Protein AF-A0A971B3F5-F1 (afdb_monomer_lite)

Structure (mmCIF, N/CA/C/O backbone):
data_AF-A0A971B3F5-F1
#
_entry.id   AF-A0A971B3F5-F1
#
loop_
_atom_site.group_PDB
_atom_site.id
_atom_site.type_symbol
_atom_site.label_atom_id
_atom_site.label_alt_id
_atom_site.label_comp_id
_atom_site.label_asym_id
_atom_site.label_entity_id
_atom_site.label_seq_id
_atom_site.pdbx_PDB_ins_code
_atom_site.Cartn_x
_atom_site.Cartn_y
_atom_site.Cartn_z
_atom_site.occupancy
_atom_site.B_iso_or_equiv
_atom_site.auth_seq_id
_atom_site.auth_comp_id
_atom_site.auth_asym_id
_atom_site.auth_atom_id
_atom_site.pdbx_PDB_model_num
ATOM 1 N N . MET A 1 1 ? -19.658 0.465 4.234 1.00 49.72 1 MET A N 1
ATOM 2 C CA . MET A 1 1 ? -18.468 -0.262 3.765 1.00 49.72 1 MET A CA 1
ATOM 3 C C . MET A 1 1 ? -17.664 0.738 2.969 1.00 49.72 1 MET A C 1
ATOM 5 O O . MET A 1 1 ? -18.159 1.230 1.964 1.00 49.72 1 MET A O 1
ATOM 9 N N . GLU A 1 2 ? -16.556 1.200 3.532 1.00 60.09 2 GLU A N 1
ATOM 10 C CA . GLU A 1 2 ? -15.711 2.200 2.884 1.00 60.09 2 GLU A CA 1
ATOM 11 C C . GLU A 1 2 ? -14.972 1.536 1.716 1.00 60.09 2 GLU A C 1
ATOM 13 O O . GLU A 1 2 ? -14.512 0.403 1.851 1.00 60.09 2 GLU A O 1
ATOM 18 N N . ASN A 1 3 ? -14.925 2.200 0.558 1.00 86.38 3 ASN A N 1
ATOM 19 C CA . ASN A 1 3 ? -14.231 1.680 -0.621 1.00 86.38 3 ASN A CA 1
ATOM 20 C C . ASN A 1 3 ? -12.728 1.558 -0.284 1.00 86.38 3 ASN A C 1
ATOM 22 O O . ASN A 1 3 ? -12.111 2.538 0.140 1.00 86.38 3 ASN A O 1
ATOM 26 N N . LEU A 1 4 ? -12.154 0.360 -0.456 1.00 90.81 4 LEU A N 1
ATOM 27 C CA . LEU A 1 4 ? -10.743 0.089 -0.180 1.00 90.81 4 LEU A CA 1
ATOM 28 C C . LEU A 1 4 ? -9.795 1.009 -0.963 1.00 90.81 4 LEU A C 1
ATOM 30 O O . LEU A 1 4 ? -8.831 1.496 -0.382 1.00 90.81 4 LEU A O 1
ATOM 34 N N . GLU A 1 5 ? -10.092 1.324 -2.220 1.00 93.19 5 GLU A N 1
ATOM 35 C CA . GLU A 1 5 ? -9.299 2.258 -3.026 1.00 93.19 5 GLU A CA 1
ATOM 36 C C . GLU A 1 5 ? -9.189 3.619 -2.332 1.00 93.19 5 GLU A C 1
ATOM 38 O O . GLU A 1 5 ? -8.095 4.153 -2.170 1.00 93.19 5 GLU A O 1
ATOM 43 N N . ARG A 1 6 ? -10.311 4.151 -1.826 1.00 93.19 6 ARG A N 1
ATOM 44 C CA . 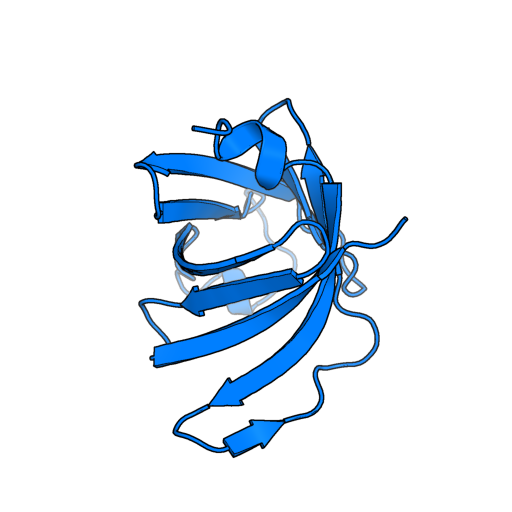ARG A 1 6 ? -10.321 5.433 -1.101 1.00 93.19 6 ARG A CA 1
ATOM 45 C C . ARG A 1 6 ? -9.499 5.376 0.177 1.00 93.19 6 ARG A C 1
ATOM 47 O O . ARG A 1 6 ? -8.819 6.342 0.507 1.00 93.19 6 ARG A O 1
ATOM 54 N N . PHE A 1 7 ? -9.566 4.253 0.886 1.00 93.81 7 PHE A N 1
ATOM 55 C CA . PHE A 1 7 ? -8.747 4.039 2.070 1.00 93.81 7 PHE A CA 1
ATOM 56 C C . PHE A 1 7 ? -7.255 3.975 1.729 1.00 93.81 7 PHE A C 1
ATOM 58 O O . PHE A 1 7 ? -6.446 4.453 2.513 1.00 93.81 7 PHE A O 1
ATOM 65 N N . LEU A 1 8 ? -6.871 3.382 0.599 1.00 94.75 8 LEU A N 1
ATOM 66 C CA . LEU A 1 8 ? -5.470 3.214 0.214 1.00 94.75 8 LEU A CA 1
ATOM 67 C C . LEU A 1 8 ? -4.837 4.518 -0.277 1.00 94.75 8 LEU A C 1
ATOM 69 O O . LEU A 1 8 ? -3.677 4.781 0.039 1.00 94.75 8 LEU A O 1
ATOM 73 N N . VAL A 1 9 ? -5.596 5.366 -0.975 1.00 95.44 9 VAL A N 1
ATOM 74 C CA . VAL A 1 9 ? -5.103 6.644 -1.509 1.00 95.44 9 VAL A CA 1
ATOM 75 C C . VAL A 1 9 ? -4.564 7.542 -0.395 1.00 95.44 9 VAL A C 1
ATOM 77 O O . VAL A 1 9 ? -5.265 7.878 0.566 1.00 95.44 9 VAL A O 1
ATOM 80 N N . GLY A 1 10 ? -3.305 7.955 -0.523 1.00 95.06 10 GLY A N 1
ATOM 81 C CA . GLY A 1 10 ? -2.616 8.809 0.440 1.00 95.06 10 GLY A CA 1
ATOM 82 C C . GLY A 1 10 ? -1.147 8.452 0.636 1.00 95.06 10 GLY A C 1
ATOM 83 O O . GLY A 1 10 ? -0.583 7.600 -0.050 1.00 95.06 10 GLY A O 1
ATOM 84 N N . SER A 1 11 ? -0.532 9.140 1.594 1.00 95.00 11 SER A N 1
ATOM 85 C CA . SER A 1 11 ? 0.866 8.957 1.976 1.00 95.00 11 SER A CA 1
ATOM 86 C C . SER A 1 11 ? 0.969 8.028 3.180 1.00 95.00 11 SER A C 1
ATOM 88 O O . SER A 1 11 ? 0.310 8.245 4.196 1.00 95.00 11 SER A O 1
ATOM 90 N N . TRP A 1 12 ? 1.834 7.026 3.091 1.00 94.94 12 TRP A N 1
ATOM 91 C CA . TRP A 1 12 ? 2.000 5.977 4.090 1.00 94.94 12 TRP A CA 1
ATOM 92 C C . TRP A 1 12 ? 3.472 5.794 4.427 1.00 94.94 12 TRP A C 1
ATOM 94 O O . TRP A 1 12 ? 4.282 5.467 3.565 1.00 94.94 12 TRP A O 1
ATOM 104 N N . ARG A 1 13 ? 3.830 5.973 5.695 1.00 93.31 13 ARG A N 1
ATOM 105 C CA . ARG A 1 13 ? 5.189 5.776 6.202 1.00 93.31 13 ARG A CA 1
ATOM 106 C C . ARG A 1 13 ? 5.312 4.401 6.835 1.00 93.31 13 ARG A C 1
ATOM 108 O O . ARG A 1 13 ? 4.530 4.075 7.723 1.00 93.31 13 ARG A O 1
ATOM 115 N N . LEU A 1 14 ? 6.316 3.631 6.430 1.00 91.56 14 LEU A N 1
ATOM 116 C CA . LEU A 1 14 ? 6.658 2.372 7.084 1.00 91.56 14 LEU A CA 1
ATOM 117 C C . LEU A 1 14 ? 7.235 2.671 8.472 1.00 91.56 14 LEU A C 1
ATOM 119 O O . LEU A 1 14 ? 8.204 3.419 8.596 1.00 91.56 14 LEU A O 1
ATOM 123 N N . VAL A 1 15 ? 6.644 2.088 9.512 1.00 91.62 15 VAL A N 1
ATOM 124 C CA . VAL A 1 15 ? 7.069 2.291 10.907 1.00 91.62 15 VAL A CA 1
ATOM 125 C C . VAL A 1 15 ? 7.558 1.019 11.588 1.00 91.62 15 VAL A C 1
ATOM 127 O O . VAL A 1 15 ? 8.282 1.113 12.573 1.00 91.62 15 VAL A O 1
ATOM 130 N N . ALA A 1 16 ? 7.214 -0.158 11.064 1.00 91.00 16 ALA A N 1
ATOM 131 C CA . ALA A 1 16 ? 7.728 -1.427 11.568 1.00 91.00 16 ALA A CA 1
ATOM 132 C C . ALA A 1 16 ? 7.705 -2.512 10.488 1.00 91.00 16 ALA A C 1
ATOM 134 O O . ALA A 1 16 ? 6.793 -2.551 9.661 1.00 91.00 16 ALA A O 1
ATOM 135 N N . LEU A 1 17 ? 8.678 -3.419 10.553 1.00 89.19 17 LEU A N 1
ATOM 136 C CA . LEU A 1 17 ? 8.689 -4.682 9.818 1.00 8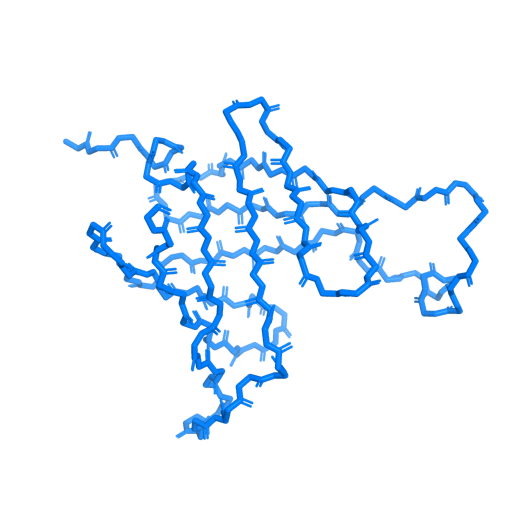9.19 17 LEU A CA 1
ATOM 137 C C . LEU A 1 17 ? 8.635 -5.831 10.822 1.00 89.19 17 LEU A C 1
ATOM 139 O O . LEU A 1 17 ? 9.473 -5.908 11.718 1.00 89.19 17 LEU A O 1
ATOM 143 N N . ARG A 1 18 ? 7.665 -6.729 10.682 1.00 89.00 18 ARG A N 1
ATOM 144 C CA . ARG A 1 18 ? 7.495 -7.904 11.537 1.00 89.00 18 ARG A CA 1
ATOM 145 C C . ARG A 1 18 ? 7.825 -9.152 10.736 1.00 89.00 18 ARG A C 1
ATOM 147 O O . ARG A 1 18 ? 7.080 -9.548 9.846 1.00 89.00 18 ARG A O 1
ATOM 154 N N . LEU A 1 19 ? 8.955 -9.762 11.072 1.00 82.88 19 LEU A N 1
ATOM 155 C CA . LEU A 1 19 ? 9.511 -10.937 10.408 1.00 82.88 19 LEU A CA 1
ATOM 156 C C . LEU A 1 19 ? 9.522 -12.094 11.403 1.00 82.88 19 LEU A C 1
ATOM 158 O O . LEU A 1 19 ? 10.220 -12.011 12.414 1.00 82.88 19 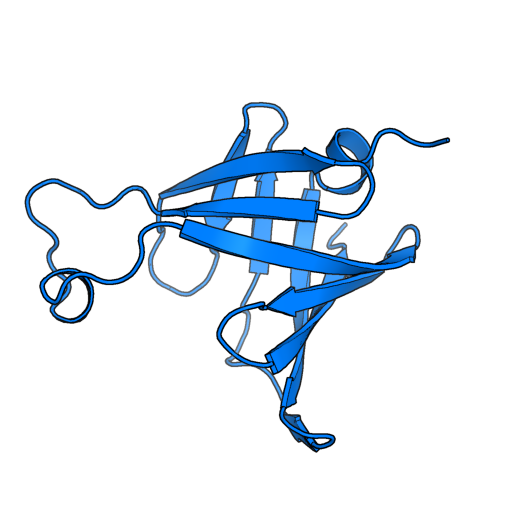LEU A O 1
ATOM 162 N N . ALA A 1 20 ? 8.752 -13.155 11.147 1.00 78.44 20 ALA A N 1
ATOM 163 C CA . ALA A 1 20 ? 8.720 -14.355 11.995 1.00 78.44 20 ALA A CA 1
ATOM 164 C C . ALA A 1 20 ? 8.617 -14.040 13.510 1.00 78.44 20 ALA A C 1
ATOM 166 O O . ALA A 1 20 ? 9.399 -14.528 14.329 1.00 78.44 20 ALA A O 1
ATOM 167 N N . GLY A 1 21 ? 7.698 -13.142 13.881 1.00 71.00 21 GLY A N 1
ATOM 168 C CA . GLY A 1 21 ? 7.469 -12.732 15.274 1.00 71.00 21 GLY A CA 1
ATOM 169 C C . GLY A 1 21 ? 8.474 -11.729 15.858 1.00 71.00 21 GLY A C 1
ATOM 170 O O . GLY A 1 21 ? 8.323 -11.344 17.014 1.00 71.00 21 GLY A O 1
ATOM 171 N N . HIS A 1 22 ? 9.464 -11.272 15.087 1.00 80.31 22 HIS A N 1
ATOM 172 C CA . HIS A 1 22 ? 10.419 -10.242 15.500 1.00 80.31 22 HIS A CA 1
ATOM 173 C C . HIS A 1 22 ? 10.101 -8.910 14.822 1.00 80.31 22 HIS A C 1
ATOM 175 O O . HIS A 1 22 ? 9.958 -8.851 13.602 1.00 80.31 22 HIS A O 1
ATOM 181 N N . GLU A 1 23 ? 10.033 -7.834 15.603 1.00 84.62 23 GLU A N 1
ATOM 182 C CA . GLU A 1 23 ? 9.882 -6.476 15.078 1.00 84.62 23 GLU A CA 1
ATOM 183 C C . GLU A 1 23 ? 11.266 -5.866 14.810 1.00 84.62 23 GLU A C 1
ATOM 185 O O . GLU A 1 23 ? 12.152 -5.903 15.666 1.00 84.62 23 GLU A O 1
ATOM 190 N N . ARG A 1 24 ? 11.468 -5.333 13.603 1.00 80.44 24 ARG A N 1
ATOM 191 C CA . ARG A 1 24 ? 12.663 -4.587 13.205 1.00 80.44 24 ARG A CA 1
ATOM 192 C C . ARG A 1 24 ? 12.293 -3.151 12.877 1.00 80.44 24 ARG A C 1
ATOM 194 O O . ARG A 1 24 ? 11.264 -2.897 12.245 1.00 80.44 24 ARG A O 1
ATOM 201 N N . GLU A 1 25 ? 13.176 -2.231 13.259 1.00 78.06 25 GLU A N 1
ATOM 202 C CA . GLU A 1 25 ? 13.108 -0.862 12.761 1.00 78.06 25 GLU A CA 1
ATOM 203 C C . GLU A 1 25 ? 13.289 -0.872 11.237 1.00 78.06 25 GLU A C 1
ATOM 205 O O . GLU A 1 25 ? 14.204 -1.533 10.727 1.00 78.06 25 GLU A O 1
ATOM 210 N N . PRO A 1 26 ? 12.419 -0.174 10.494 1.00 74.75 26 PRO A N 1
ATOM 211 C CA . PRO A 1 26 ? 12.544 -0.102 9.052 1.00 74.75 26 PRO A CA 1
ATOM 212 C C . PRO A 1 26 ? 13.783 0.713 8.646 1.00 74.75 26 PRO A C 1
ATOM 214 O O . PRO A 1 26 ? 14.250 1.566 9.410 1.00 74.75 26 PRO A O 1
ATOM 217 N N . PRO A 1 27 ? 14.318 0.499 7.429 1.00 67.94 27 PRO A N 1
ATOM 218 C CA . PRO A 1 27 ? 15.326 1.393 6.866 1.00 67.94 27 PRO A CA 1
ATOM 219 C C . PRO A 1 27 ? 14.821 2.846 6.897 1.00 67.94 27 PRO A C 1
ATOM 221 O O . PRO A 1 27 ? 13.629 3.104 6.708 1.00 67.94 27 PRO A O 1
ATOM 224 N N . ARG A 1 28 ? 15.723 3.797 7.195 1.00 65.44 28 ARG A N 1
ATOM 225 C CA . ARG A 1 28 ? 15.361 5.200 7.466 1.00 65.44 28 ARG A CA 1
ATOM 226 C C . ARG A 1 28 ? 14.449 5.757 6.364 1.00 65.44 28 ARG A C 1
ATOM 228 O O . ARG A 1 28 ? 14.832 5.789 5.201 1.00 65.44 28 ARG A O 1
ATOM 235 N N . SER A 1 29 ? 13.286 6.256 6.781 1.00 68.94 29 SER A N 1
ATOM 236 C CA . SER A 1 29 ? 12.359 7.064 5.978 1.00 68.94 29 SER A CA 1
ATOM 237 C C . SER A 1 29 ? 11.701 6.379 4.772 1.00 68.94 29 SER A C 1
ATOM 239 O O . SER A 1 29 ? 11.365 7.070 3.816 1.00 68.94 29 SER A O 1
ATOM 241 N N . PHE A 1 30 ? 11.450 5.066 4.800 1.00 82.75 30 PHE A N 1
ATOM 242 C CA . PHE A 1 30 ? 10.624 4.455 3.751 1.00 82.75 30 PHE A CA 1
ATOM 243 C C . PHE A 1 30 ? 9.167 4.941 3.848 1.00 82.75 30 PHE A C 1
ATOM 245 O O . PHE A 1 30 ? 8.494 4.759 4.867 1.00 82.75 30 PHE A O 1
ATOM 252 N N . ALA A 1 31 ? 8.665 5.540 2.773 1.00 88.75 31 ALA A N 1
ATOM 253 C CA . ALA A 1 31 ? 7.266 5.915 2.622 1.00 88.75 31 ALA A CA 1
ATOM 254 C C . ALA A 1 31 ? 6.795 5.645 1.191 1.00 88.75 31 ALA A C 1
ATOM 256 O O . ALA A 1 31 ? 7.595 5.669 0.259 1.00 88.75 31 ALA A O 1
ATOM 257 N N . MET A 1 32 ? 5.499 5.408 1.025 1.00 90.81 32 MET A N 1
ATOM 258 C CA . MET A 1 32 ? 4.853 5.271 -0.275 1.00 90.81 32 MET A CA 1
ATOM 259 C C . MET A 1 32 ? 3.671 6.226 -0.394 1.00 90.81 32 MET A C 1
ATOM 261 O O . MET A 1 32 ? 2.993 6.514 0.592 1.00 90.81 32 MET A O 1
ATOM 265 N N . VAL A 1 33 ? 3.427 6.713 -1.605 1.00 93.31 33 VAL A N 1
ATOM 266 C CA . VAL A 1 33 ? 2.276 7.558 -1.934 1.00 93.31 33 VAL A CA 1
ATOM 267 C C . VAL A 1 33 ? 1.443 6.842 -2.985 1.00 93.31 33 VAL A C 1
ATOM 269 O O . VAL A 1 33 ? 1.932 6.652 -4.096 1.00 93.31 33 VAL A O 1
ATOM 272 N N . LEU A 1 34 ? 0.210 6.462 -2.642 1.00 94.00 34 LEU A N 1
ATOM 273 C CA . LEU A 1 34 ? -0.753 5.850 -3.561 1.00 94.00 34 LEU A CA 1
ATOM 274 C C . LEU A 1 34 ? -1.712 6.933 -4.057 1.00 94.00 34 LEU A C 1
ATOM 276 O O . LEU A 1 34 ? -2.349 7.619 -3.252 1.00 94.00 34 LEU A O 1
ATOM 280 N N . ARG A 1 35 ? -1.804 7.105 -5.375 1.00 94.56 35 ARG A N 1
ATOM 281 C CA . ARG A 1 35 ? -2.652 8.115 -6.025 1.00 94.56 35 ARG A CA 1
ATOM 282 C C . ARG A 1 35 ? -3.913 7.492 -6.615 1.00 94.56 35 ARG A C 1
ATOM 284 O O . ARG A 1 35 ? -3.921 6.314 -6.952 1.00 94.56 35 ARG A O 1
ATOM 291 N N . GLU A 1 36 ? -4.959 8.305 -6.769 1.00 94.38 36 GLU A N 1
ATOM 292 C CA . GLU A 1 36 ? -6.260 7.883 -7.324 1.00 94.38 36 GLU A CA 1
ATOM 293 C C . GLU A 1 36 ? -6.172 7.340 -8.758 1.00 94.38 36 GLU A C 1
ATOM 295 O O . GLU A 1 36 ? -7.031 6.573 -9.175 1.00 94.38 36 GLU A O 1
ATOM 300 N N . ASP A 1 37 ? -5.137 7.718 -9.509 1.00 93.00 37 ASP A N 1
ATOM 301 C CA . ASP A 1 37 ? -4.895 7.257 -10.880 1.00 93.00 37 ASP A CA 1
ATOM 302 C C . ASP A 1 37 ? -4.210 5.880 -10.961 1.00 93.00 37 ASP A C 1
ATOM 304 O O . ASP A 1 37 ? -3.844 5.440 -12.050 1.00 93.00 37 ASP A O 1
ATOM 308 N N . GLY A 1 38 ? -4.017 5.204 -9.824 1.00 91.12 38 GLY A N 1
ATOM 309 C CA . GLY A 1 38 ? -3.332 3.916 -9.762 1.00 91.12 38 GLY A CA 1
ATOM 310 C C . GLY A 1 38 ? -1.808 4.028 -9.736 1.00 91.12 38 GLY A C 1
ATOM 311 O O . GLY A 1 38 ? -1.137 3.011 -9.847 1.00 91.12 38 GLY A O 1
ATOM 312 N N . THR A 1 39 ? -1.222 5.219 -9.582 1.00 91.56 39 THR A N 1
ATOM 313 C CA . THR A 1 39 ? 0.239 5.392 -9.478 1.00 91.56 39 THR A CA 1
ATOM 314 C C . THR A 1 39 ? 0.724 5.274 -8.033 1.00 91.56 39 THR A C 1
ATOM 316 O O . THR A 1 39 ? 0.107 5.812 -7.110 1.00 91.56 39 THR A O 1
ATOM 319 N N . VAL A 1 40 ? 1.883 4.644 -7.840 1.00 91.12 40 VAL A N 1
ATOM 320 C CA . VAL A 1 40 ? 2.640 4.599 -6.585 1.00 91.12 40 VAL A CA 1
ATOM 321 C C . VAL A 1 40 ? 3.965 5.337 -6.757 1.00 91.12 40 VAL A C 1
ATOM 323 O O . VAL A 1 40 ? 4.639 5.211 -7.775 1.00 91.12 40 VAL A O 1
ATOM 326 N N . THR A 1 41 ? 4.362 6.097 -5.739 1.00 87.88 41 THR A N 1
ATOM 327 C CA . THR A 1 41 ? 5.726 6.628 -5.620 1.00 87.88 41 THR A CA 1
ATOM 328 C C . THR A 1 41 ? 6.350 6.159 -4.318 1.00 87.88 41 THR A C 1
ATOM 330 O O . THR A 1 41 ? 5.806 6.438 -3.247 1.00 87.88 41 THR A O 1
ATOM 333 N N . PHE A 1 42 ? 7.511 5.512 -4.402 1.00 85.31 42 PHE A N 1
ATOM 334 C CA . PHE A 1 42 ? 8.324 5.155 -3.243 1.00 85.31 42 PHE A CA 1
ATOM 335 C C . PHE A 1 42 ? 9.332 6.261 -2.916 1.00 85.31 42 PHE A C 1
ATOM 337 O O . PHE A 1 42 ? 10.065 6.745 -3.773 1.00 85.31 42 PHE A O 1
ATOM 344 N N . LEU A 1 43 ? 9.369 6.678 -1.652 1.00 81.62 43 LEU A N 1
ATOM 345 C CA . LEU A 1 43 ? 10.246 7.731 -1.137 1.00 81.62 43 LEU A CA 1
ATOM 346 C C . LEU A 1 43 ? 11.497 7.135 -0.473 1.00 81.62 43 LEU A C 1
ATOM 348 O O . LEU A 1 43 ? 11.886 7.534 0.622 1.00 81.62 43 LEU A O 1
ATOM 352 N N . SER A 1 44 ? 12.129 6.164 -1.130 1.00 68.06 44 SER A N 1
ATOM 353 C CA . SER A 1 44 ? 13.320 5.461 -0.644 1.00 68.06 44 SER A CA 1
ATOM 354 C C . SER A 1 44 ? 14.517 5.716 -1.554 1.00 68.06 44 SER A C 1
ATOM 356 O O . SER A 1 44 ? 14.992 4.819 -2.236 1.00 68.06 44 SER A O 1
ATOM 358 N N . SER A 1 45 ? 15.022 6.953 -1.575 1.00 54.91 45 SER A N 1
ATOM 359 C CA . SER A 1 45 ? 16.248 7.406 -2.279 1.00 54.91 45 SER A CA 1
ATOM 360 C C . SER A 1 45 ? 16.345 7.207 -3.807 1.00 54.91 45 SER A C 1
ATOM 362 O O . SER A 1 45 ? 17.109 7.930 -4.439 1.00 54.91 45 SER A O 1
ATOM 364 N N . ALA A 1 46 ? 15.544 6.333 -4.409 1.00 57.72 46 ALA A N 1
ATOM 365 C CA . ALA A 1 46 ? 15.340 6.162 -5.838 1.00 57.72 46 ALA A CA 1
ATOM 366 C C . ALA A 1 46 ? 13.829 6.237 -6.084 1.00 57.72 46 ALA A C 1
ATOM 368 O O . ALA A 1 46 ? 13.050 5.572 -5.403 1.00 57.72 46 ALA A O 1
ATOM 369 N N . THR A 1 47 ? 13.403 7.127 -6.982 1.00 55.72 47 THR A N 1
ATOM 370 C CA . THR A 1 47 ? 11.993 7.200 -7.379 1.00 55.72 47 THR A CA 1
ATOM 371 C C . THR A 1 47 ? 11.735 6.034 -8.316 1.00 55.72 47 THR A C 1
ATOM 373 O O . THR A 1 47 ? 12.075 6.101 -9.491 1.00 55.72 47 THR A O 1
ATOM 376 N N . GLU A 1 48 ? 11.189 4.957 -7.775 1.00 65.94 48 GLU A N 1
ATOM 377 C CA . GLU A 1 48 ? 10.640 3.868 -8.571 1.00 65.94 48 GLU A CA 1
ATOM 378 C C . GLU A 1 48 ? 9.183 4.222 -8.892 1.00 65.94 48 GLU A C 1
ATOM 380 O O . GLU A 1 48 ? 8.383 4.492 -7.986 1.00 65.94 48 GLU A O 1
ATOM 385 N N . GLU A 1 49 ? 8.854 4.297 -10.182 1.00 73.94 49 GLU A N 1
ATOM 386 C CA . GLU A 1 49 ? 7.465 4.379 -10.627 1.00 73.94 49 GLU A CA 1
ATOM 387 C C . GLU A 1 49 ? 6.837 2.991 -10.499 1.00 73.94 49 GLU A C 1
ATOM 389 O O . GLU A 1 49 ? 7.406 1.991 -10.933 1.00 73.94 49 GLU A O 1
ATOM 394 N N . ALA A 1 50 ? 5.666 2.918 -9.876 1.00 87.56 50 ALA A N 1
ATOM 395 C CA . ALA A 1 50 ? 4.895 1.689 -9.756 1.00 87.56 50 ALA A CA 1
ATOM 396 C C . ALA A 1 50 ? 3.412 1.979 -9.989 1.00 87.56 50 ALA A C 1
ATOM 398 O O . ALA A 1 50 ? 2.960 3.119 -9.876 1.00 87.56 50 ALA A O 1
ATOM 399 N N . HIS A 1 51 ? 2.645 0.934 -10.262 1.00 91.56 51 HIS A N 1
ATOM 400 C CA . HIS A 1 51 ? 1.193 0.971 -10.316 1.00 91.56 51 HIS A CA 1
ATOM 401 C C . HIS A 1 51 ? 0.589 0.159 -9.179 1.00 91.56 51 HIS A C 1
ATOM 403 O O . HIS A 1 51 ? 1.213 -0.783 -8.703 1.00 91.56 51 HIS A O 1
ATOM 409 N N . TRP A 1 52 ? -0.621 0.497 -8.748 1.00 94.50 52 TRP A N 1
ATOM 410 C CA . TRP A 1 52 ? -1.379 -0.294 -7.789 1.00 94.50 52 TRP A CA 1
ATOM 411 C C . TRP A 1 52 ? -2.810 -0.519 -8.259 1.00 94.50 52 TRP A C 1
ATOM 413 O O . TRP A 1 52 ? -3.391 0.312 -8.955 1.00 94.50 52 TRP A O 1
ATOM 423 N N . GLU A 1 53 ? -3.372 -1.653 -7.857 1.00 94.75 53 GLU A N 1
ATOM 424 C CA . GLU A 1 53 ? -4.756 -2.018 -8.149 1.00 94.75 53 GLU A CA 1
ATOM 425 C C . GLU A 1 53 ? -5.351 -2.829 -7.000 1.00 94.75 53 GLU A C 1
ATOM 427 O O . GLU A 1 53 ? -4.660 -3.634 -6.369 1.00 94.75 53 GLU A O 1
ATOM 432 N N . VAL A 1 54 ? -6.638 -2.621 -6.725 1.00 95.00 54 VAL A N 1
ATOM 433 C CA . VAL A 1 54 ? -7.394 -3.445 -5.779 1.00 95.00 54 VAL A CA 1
ATOM 434 C C . VAL A 1 54 ? -7.830 -4.730 -6.471 1.00 95.00 54 VAL A C 1
ATOM 436 O O . VAL A 1 54 ? -8.398 -4.692 -7.559 1.00 95.00 54 VAL A O 1
ATOM 439 N N . VAL A 1 55 ? -7.589 -5.864 -5.816 1.00 93.62 55 VAL A N 1
ATOM 440 C CA . VAL A 1 55 ? -8.010 -7.186 -6.295 1.00 93.62 55 VAL A CA 1
ATOM 441 C C . VAL A 1 55 ? -9.375 -7.552 -5.708 1.00 93.62 55 VAL A C 1
ATOM 443 O O . VAL A 1 55 ? -10.262 -8.002 -6.431 1.00 93.62 55 VAL A O 1
ATOM 446 N N . ASP A 1 56 ? -9.555 -7.332 -4.403 1.00 93.12 56 ASP A N 1
ATOM 447 C CA . ASP A 1 56 ? -10.808 -7.545 -3.671 1.00 93.12 56 ASP A CA 1
ATOM 448 C C . ASP A 1 56 ? -10.864 -6.677 -2.395 1.00 93.12 56 ASP A C 1
ATOM 450 O O . ASP A 1 56 ? -10.044 -5.786 -2.204 1.00 93.12 56 ASP A O 1
ATOM 454 N N . ASP A 1 57 ? -11.819 -6.922 -1.493 1.00 91.56 57 ASP A N 1
ATOM 455 C CA . ASP A 1 57 ? -12.034 -6.113 -0.281 1.00 91.56 57 ASP A CA 1
ATOM 456 C C . ASP A 1 57 ? -10.870 -6.111 0.739 1.00 91.56 57 ASP A C 1
ATOM 458 O O . ASP A 1 57 ? -10.858 -5.281 1.661 1.00 91.56 57 ASP A O 1
ATOM 462 N N . SER A 1 58 ? -9.904 -7.023 0.596 1.00 92.62 58 SER A N 1
ATOM 463 C CA . SER A 1 58 ? -8.747 -7.197 1.486 1.00 92.62 58 SER A CA 1
ATOM 464 C C . SER A 1 58 ? -7.399 -7.288 0.768 1.00 92.62 58 SER A C 1
ATOM 466 O O . SER A 1 58 ? -6.371 -7.266 1.444 1.00 92.62 58 SER A O 1
ATOM 468 N N . HIS A 1 59 ? -7.376 -7.355 -0.561 1.00 93.50 59 HIS A N 1
ATOM 469 C CA . HIS A 1 59 ? -6.153 -7.552 -1.334 1.00 93.50 59 HIS A CA 1
ATOM 470 C C . HIS A 1 59 ? -5.924 -6.435 -2.346 1.00 93.50 59 HIS A C 1
ATOM 472 O O . HIS A 1 59 ? -6.846 -5.961 -3.013 1.00 93.50 59 HIS A O 1
ATOM 478 N N . PHE A 1 60 ? -4.663 -6.051 -2.501 1.00 94.31 60 PHE A N 1
ATOM 479 C CA . PHE A 1 60 ? -4.224 -5.158 -3.563 1.00 94.31 60 PHE A CA 1
ATOM 480 C C . PHE A 1 60 ? -2.807 -5.520 -3.998 1.00 94.31 60 PHE A C 1
ATOM 482 O O . PHE A 1 60 ? -2.042 -6.146 -3.260 1.00 94.31 60 PHE A O 1
ATOM 489 N N . ASN A 1 61 ? -2.463 -5.089 -5.199 1.00 93.44 61 ASN A N 1
ATOM 490 C CA . ASN A 1 61 ? -1.178 -5.358 -5.810 1.00 93.44 61 ASN A CA 1
ATOM 491 C C . ASN A 1 61 ? -0.405 -4.062 -6.013 1.00 93.44 61 ASN A C 1
ATOM 493 O O . ASN A 1 61 ? -1.008 -3.017 -6.251 1.00 93.44 61 ASN A O 1
ATOM 497 N N . ILE A 1 62 ? 0.924 -4.141 -5.967 1.00 90.56 62 ILE A N 1
ATOM 498 C CA . ILE A 1 62 ? 1.810 -3.100 -6.490 1.00 90.56 62 ILE A CA 1
ATOM 499 C C . ILE A 1 62 ? 2.678 -3.713 -7.583 1.00 90.56 62 ILE A C 1
ATOM 501 O O . ILE A 1 62 ? 3.330 -4.724 -7.340 1.00 90.56 62 ILE A O 1
ATOM 505 N N . ARG A 1 63 ? 2.709 -3.097 -8.767 1.00 88.31 63 ARG A N 1
ATOM 506 C CA . ARG A 1 63 ? 3.578 -3.481 -9.878 1.00 88.31 63 ARG A CA 1
ATOM 507 C C . ARG A 1 63 ? 4.637 -2.415 -10.144 1.00 88.31 63 ARG A C 1
ATOM 509 O O . ARG A 1 63 ? 4.275 -1.292 -10.479 1.00 88.31 63 ARG A O 1
ATOM 516 N N . LEU A 1 64 ? 5.918 -2.748 -10.042 1.00 82.88 64 LEU A N 1
ATOM 517 C CA . LEU A 1 64 ? 7.018 -1.853 -10.412 1.00 82.88 64 LEU A CA 1
ATOM 518 C C . LEU A 1 64 ? 7.074 -1.660 -11.933 1.00 82.88 64 LEU A C 1
ATOM 520 O O . LEU A 1 64 ? 6.971 -2.615 -12.702 1.00 82.88 64 LEU A O 1
ATOM 524 N N . VAL A 1 65 ? 7.261 -0.416 -12.373 1.00 76.94 65 VAL A N 1
ATOM 525 C CA . VAL A 1 65 ? 7.536 -0.088 -13.774 1.00 76.94 65 VAL A CA 1
ATOM 526 C C . VAL A 1 65 ? 9.037 -0.230 -13.993 1.00 76.94 65 VAL A C 1
ATOM 528 O O . VAL A 1 65 ? 9.821 0.653 -13.651 1.00 76.94 65 VAL A O 1
ATOM 531 N N . ILE A 1 66 ? 9.447 -1.365 -14.555 1.00 67.56 66 ILE A N 1
ATOM 532 C CA . ILE A 1 66 ? 10.849 -1.619 -14.893 1.00 67.56 66 ILE A CA 1
ATOM 533 C C . ILE A 1 66 ? 11.136 -0.967 -16.256 1.00 67.56 66 ILE A C 1
ATOM 535 O O . ILE A 1 66 ? 10.502 -1.344 -17.249 1.00 67.56 66 ILE A O 1
ATOM 539 N N . PRO A 1 67 ? 12.053 0.016 -16.349 1.00 65.94 67 PRO A N 1
ATOM 540 C CA . PRO A 1 67 ? 12.439 0.581 -17.635 1.00 65.94 67 PRO A CA 1
ATOM 541 C C . PRO A 1 67 ? 13.128 -0.488 -18.503 1.00 65.94 67 PRO A C 1
ATOM 543 O O . PRO A 1 67 ? 13.723 -1.423 -17.973 1.00 65.94 67 PRO A O 1
ATOM 546 N N . PRO A 1 68 ? 13.095 -0.356 -19.841 1.00 58.16 68 PRO A N 1
ATOM 547 C CA . PRO A 1 68 ? 13.670 -1.347 -20.756 1.00 58.16 68 PRO A CA 1
ATOM 548 C C . PRO A 1 68 ? 15.192 -1.533 -20.620 1.00 58.16 68 PRO A C 1
ATOM 550 O O . PRO A 1 68 ? 15.711 -2.534 -21.106 1.00 58.16 68 PRO A O 1
ATOM 553 N N . ASP A 1 69 ? 15.890 -0.595 -19.977 1.00 65.81 69 ASP A N 1
ATOM 554 C CA . ASP A 1 69 ? 17.315 -0.679 -19.645 1.00 65.81 69 ASP A CA 1
ATOM 555 C C . ASP A 1 69 ? 17.495 -0.280 -18.168 1.00 65.81 69 ASP A C 1
ATOM 557 O O . ASP A 1 69 ? 17.661 0.903 -17.857 1.00 65.81 69 ASP A O 1
ATOM 561 N N . PRO A 1 70 ? 17.297 -1.213 -17.219 1.00 62.59 70 PRO A N 1
ATOM 562 C CA . PRO A 1 70 ? 17.400 -0.889 -15.808 1.00 62.59 70 PRO A CA 1
ATOM 563 C C . PRO A 1 70 ? 18.872 -0.711 -15.418 1.00 62.59 70 PRO A C 1
ATOM 565 O O . PRO A 1 70 ? 19.642 -1.672 -15.391 1.00 62.59 70 PRO A O 1
ATOM 568 N N . ASP A 1 71 ? 19.231 0.505 -15.000 1.00 59.19 71 ASP A N 1
ATOM 569 C CA . ASP A 1 71 ? 20.541 0.872 -14.426 1.00 59.19 71 ASP A CA 1
ATOM 570 C C . ASP A 1 71 ? 20.835 0.193 -13.058 1.00 59.19 71 ASP A C 1
ATOM 572 O O . ASP A 1 71 ? 21.767 0.572 -12.345 1.00 59.19 71 ASP A O 1
ATOM 576 N N . PHE A 1 72 ? 20.041 -0.806 -12.651 1.00 50.97 72 PHE A N 1
ATOM 577 C CA . PHE A 1 72 ? 20.111 -1.470 -11.349 1.00 50.97 72 PHE A CA 1
ATOM 578 C C . PHE A 1 72 ? 20.177 -2.998 -11.513 1.00 50.97 72 PHE A C 1
ATOM 580 O O . PHE A 1 72 ? 19.219 -3.626 -11.964 1.00 50.97 72 PHE A O 1
ATOM 587 N N . GLU A 1 73 ? 21.310 -3.599 -11.125 1.00 48.97 73 GLU A N 1
ATOM 588 C CA . GLU A 1 73 ? 21.612 -5.036 -11.294 1.00 48.97 73 GLU A CA 1
ATOM 589 C C . GLU A 1 73 ? 20.512 -5.995 -10.775 1.00 48.97 73 GLU A C 1
ATOM 591 O O . GLU A 1 73 ? 20.183 -6.938 -11.491 1.00 48.97 73 GLU A O 1
ATOM 596 N N . PRO A 1 74 ? 19.862 -5.772 -9.611 1.00 52.84 74 PRO A N 1
ATOM 597 C CA . PRO A 1 74 ? 18.804 -6.663 -9.115 1.00 52.84 74 PRO A CA 1
ATOM 598 C C . PRO A 1 74 ? 17.562 -6.788 -10.011 1.00 52.84 74 PRO A C 1
ATOM 600 O O . PRO A 1 74 ? 16.844 -7.779 -9.912 1.00 52.84 74 PRO A O 1
ATOM 603 N N . LEU A 1 75 ? 17.293 -5.814 -10.889 1.00 50.81 75 LEU A N 1
ATOM 604 C CA . LEU A 1 75 ? 16.161 -5.865 -11.827 1.00 50.81 75 LEU A CA 1
ATOM 605 C C . LEU A 1 75 ? 16.473 -6.702 -13.080 1.00 50.81 75 LEU A C 1
ATOM 607 O O . LEU A 1 75 ? 15.561 -7.040 -13.832 1.00 50.81 75 LEU A O 1
ATOM 611 N N . GLN A 1 76 ? 17.741 -7.065 -13.302 1.00 48.62 76 GLN A N 1
ATOM 612 C CA . GLN A 1 76 ? 18.176 -7.847 -14.464 1.00 48.62 76 GLN A CA 1
ATOM 613 C C . GLN A 1 76 ? 17.965 -9.364 -14.275 1.00 48.62 76 GLN A C 1
ATOM 615 O O . GLN A 1 76 ? 17.954 -10.106 -15.255 1.00 48.62 76 GLN A O 1
ATOM 620 N N . GLU A 1 77 ? 17.734 -9.833 -13.041 1.00 45.81 77 GLU A N 1
ATOM 621 C CA . GLU A 1 77 ? 17.601 -11.262 -12.694 1.00 45.81 77 GLU A CA 1
ATOM 622 C C . GLU A 1 77 ? 16.145 -11.768 -12.605 1.00 45.81 77 GLU A C 1
ATOM 624 O O . GLU A 1 77 ? 15.865 -12.773 -11.955 1.00 45.81 77 GLU A O 1
ATOM 629 N N . GLY A 1 78 ? 15.193 -11.102 -13.268 1.00 43.84 78 GLY A N 1
ATOM 630 C CA . GLY A 1 78 ? 13.794 -11.549 -13.269 1.00 43.84 78 GLY A CA 1
ATOM 631 C C . GLY A 1 78 ? 13.071 -11.306 -11.943 1.00 43.84 78 GLY A C 1
ATOM 632 O O . GLY A 1 78 ? 12.215 -12.104 -11.562 1.00 43.84 78 GLY A O 1
ATOM 633 N N . ALA A 1 79 ? 13.418 -10.214 -11.249 1.00 49.97 79 ALA A N 1
ATOM 634 C CA . ALA A 1 79 ? 12.665 -9.714 -10.105 1.00 49.97 79 ALA A CA 1
ATOM 635 C C . ALA A 1 79 ? 11.172 -9.656 -10.456 1.00 49.97 79 ALA A C 1
ATOM 637 O O . ALA A 1 79 ? 10.801 -9.070 -11.476 1.00 49.97 79 ALA A O 1
ATOM 638 N N . THR A 1 80 ? 10.331 -10.297 -9.639 1.00 52.66 80 THR A N 1
ATOM 639 C CA . THR A 1 80 ? 8.880 -10.266 -9.819 1.00 52.66 80 THR A CA 1
ATOM 640 C C . THR A 1 80 ? 8.445 -8.805 -9.823 1.00 52.66 80 THR A C 1
ATOM 642 O O . THR A 1 80 ? 8.604 -8.090 -8.836 1.00 52.66 80 THR A O 1
ATOM 645 N N . ASP A 1 81 ? 7.919 -8.356 -10.959 1.00 73.62 81 ASP A N 1
ATOM 646 C CA . ASP A 1 81 ? 7.412 -7.003 -11.170 1.00 73.62 81 ASP A CA 1
ATOM 647 C C . ASP A 1 81 ? 6.206 -6.707 -10.276 1.00 73.62 81 ASP A C 1
ATOM 649 O O . ASP A 1 81 ? 5.842 -5.551 -10.127 1.00 73.62 81 ASP A O 1
ATOM 653 N N . LEU A 1 82 ? 5.598 -7.740 -9.689 1.00 77.31 82 LEU A N 1
ATOM 654 C CA . LEU A 1 82 ? 4.349 -7.716 -8.952 1.00 77.31 82 LEU A CA 1
ATOM 655 C C . LEU A 1 82 ? 4.536 -8.147 -7.496 1.00 77.31 82 LEU A C 1
ATOM 657 O O . LEU A 1 82 ? 4.850 -9.298 -7.201 1.00 77.31 82 LEU A O 1
ATOM 661 N N . THR A 1 83 ? 4.201 -7.251 -6.579 1.00 85.06 83 THR A N 1
ATOM 662 C CA . THR A 1 83 ? 4.009 -7.565 -5.170 1.00 85.06 83 THR A CA 1
ATOM 663 C C . THR A 1 83 ? 2.524 -7.686 -4.838 1.00 85.06 83 THR A C 1
ATOM 665 O O . THR A 1 83 ? 1.761 -6.742 -5.048 1.00 85.06 83 THR A O 1
ATOM 668 N N . ASN A 1 84 ? 2.130 -8.813 -4.239 1.00 89.88 84 ASN A N 1
ATOM 669 C CA . ASN A 1 84 ? 0.775 -9.033 -3.729 1.00 89.88 84 ASN A CA 1
ATOM 670 C C . ASN A 1 84 ? 0.713 -8.735 -2.221 1.00 89.88 84 ASN A C 1
ATOM 672 O O . ASN A 1 84 ? 1.521 -9.269 -1.450 1.00 89.88 84 ASN A O 1
ATOM 676 N N . TYR A 1 85 ? -0.266 -7.929 -1.801 1.00 92.62 85 TYR A N 1
ATOM 677 C CA . TYR A 1 85 ? -0.491 -7.566 -0.402 1.00 92.62 85 TYR A CA 1
ATOM 678 C C . TYR A 1 85 ? -1.880 -7.982 0.091 1.00 92.62 85 TYR A C 1
ATOM 680 O O . TYR A 1 85 ? -2.894 -7.720 -0.554 1.00 92.62 85 TYR A O 1
ATOM 688 N N . GLU A 1 86 ? -1.923 -8.559 1.292 1.00 94.50 86 GLU A N 1
ATOM 689 C CA . GLU A 1 86 ? -3.141 -8.728 2.096 1.00 94.50 86 GLU A CA 1
ATOM 690 C C . GLU A 1 86 ? -3.194 -7.644 3.181 1.00 94.50 86 GLU A C 1
ATOM 692 O O . GLU A 1 86 ? -2.209 -7.381 3.875 1.00 94.50 86 GLU A O 1
ATOM 697 N N . ILE A 1 87 ? -4.359 -7.027 3.372 1.00 94.31 87 ILE A N 1
ATOM 698 C CA . ILE A 1 87 ? -4.614 -6.081 4.459 1.00 94.31 87 ILE A CA 1
ATOM 699 C C . ILE A 1 87 ? -5.053 -6.864 5.690 1.00 94.31 87 ILE A C 1
ATOM 701 O O . ILE A 1 87 ? -6.223 -7.196 5.863 1.00 94.31 87 ILE A O 1
ATOM 705 N N . VAL A 1 88 ? -4.101 -7.101 6.590 1.00 94.44 88 VAL A N 1
ATOM 706 C CA . VAL A 1 88 ? -4.333 -7.821 7.850 1.00 94.44 88 VAL A CA 1
ATOM 707 C C . VAL A 1 88 ? -5.203 -6.996 8.799 1.00 94.44 88 VAL A C 1
ATOM 709 O O . VAL A 1 88 ? -6.055 -7.522 9.511 1.00 94.44 88 VAL A O 1
ATOM 712 N N . SER A 1 89 ? -4.971 -5.682 8.846 1.00 94.50 89 SER A N 1
ATOM 713 C CA . SER A 1 89 ? -5.783 -4.753 9.635 1.00 94.50 89 SER A CA 1
ATOM 714 C C . SER A 1 89 ? -5.627 -3.324 9.128 1.00 94.50 89 SER A C 1
ATOM 716 O O . SER A 1 89 ? -4.581 -2.962 8.581 1.00 94.50 89 SER A O 1
ATOM 718 N N . ARG A 1 90 ? -6.663 -2.507 9.328 1.00 94.62 90 ARG A N 1
ATOM 719 C CA . ARG A 1 90 ? -6.656 -1.085 8.984 1.00 94.62 90 ARG A CA 1
ATOM 720 C C . ARG A 1 90 ? -7.551 -0.257 9.898 1.00 94.62 90 ARG A C 1
ATOM 722 O O . ARG A 1 90 ? -8.615 -0.715 10.309 1.00 94.62 90 ARG A O 1
ATOM 729 N N . ASP A 1 91 ? -7.123 0.972 10.138 1.00 93.75 91 ASP A N 1
ATOM 730 C CA . ASP A 1 91 ? -7.907 2.079 10.677 1.00 93.75 91 ASP A CA 1
ATOM 731 C C . ASP A 1 91 ? -7.534 3.376 9.937 1.00 93.75 91 ASP A C 1
ATOM 733 O O . ASP A 1 91 ? -6.648 3.370 9.087 1.00 93.75 91 ASP A O 1
ATOM 737 N N . GLU A 1 92 ? -8.180 4.498 10.263 1.00 89.31 92 GLU A N 1
ATOM 738 C CA . GLU A 1 92 ? -7.976 5.796 9.594 1.00 89.31 92 GLU A CA 1
ATOM 739 C C . GLU A 1 92 ? -6.509 6.256 9.501 1.00 89.31 92 GLU A C 1
ATOM 741 O O . GLU A 1 92 ? -6.168 7.063 8.636 1.00 89.31 92 GLU A O 1
ATOM 746 N N . LYS A 1 93 ? -5.635 5.786 10.395 1.00 94.50 93 LYS A N 1
ATOM 747 C CA . LYS A 1 93 ? -4.241 6.229 10.508 1.00 94.50 93 LYS A CA 1
ATOM 748 C C . LYS A 1 93 ? -3.233 5.114 10.304 1.00 94.50 93 LYS A C 1
ATOM 750 O O . LYS A 1 93 ? -2.052 5.421 10.158 1.00 94.50 93 LYS A O 1
ATOM 755 N N . ARG A 1 94 ? -3.643 3.850 10.321 1.00 95.56 94 ARG A N 1
ATOM 756 C CA . ARG A 1 94 ? -2.723 2.717 10.343 1.00 95.56 94 ARG A CA 1
ATOM 757 C C . ARG A 1 94 ? -3.187 1.595 9.435 1.00 95.56 94 ARG A C 1
ATOM 759 O O . ARG A 1 94 ? -4.365 1.266 9.376 1.00 95.56 94 ARG A O 1
ATOM 766 N N . MET A 1 95 ? -2.227 0.962 8.777 1.00 95.88 95 MET A N 1
ATOM 767 C CA . MET A 1 95 ? -2.443 -0.208 7.939 1.00 95.88 95 MET A CA 1
ATOM 768 C C . MET A 1 95 ? -1.364 -1.249 8.223 1.00 95.88 95 MET A C 1
ATOM 770 O O . MET A 1 95 ? -0.187 -0.915 8.352 1.00 95.88 95 MET A O 1
ATOM 774 N N . VAL A 1 96 ? -1.763 -2.512 8.330 1.00 95.12 96 VAL A N 1
ATOM 775 C CA . VAL A 1 96 ? -0.845 -3.650 8.418 1.00 95.12 96 VAL A CA 1
ATOM 776 C C . VAL A 1 96 ? -1.013 -4.480 7.161 1.00 95.12 96 VAL A C 1
ATOM 778 O O . VAL A 1 96 ? -2.111 -4.959 6.880 1.00 95.12 96 VAL A O 1
ATOM 781 N N . LEU A 1 97 ? 0.080 -4.623 6.422 1.00 94.31 97 LEU A N 1
ATOM 782 C CA . LEU A 1 97 ? 0.142 -5.350 5.165 1.00 94.31 97 LEU A CA 1
ATOM 783 C C . LEU A 1 97 ? 0.933 -6.629 5.339 1.00 94.31 97 LEU A C 1
ATOM 785 O O . LEU A 1 97 ? 2.036 -6.572 5.871 1.00 94.31 97 LEU A O 1
ATOM 789 N N . ARG A 1 98 ? 0.418 -7.745 4.835 1.00 92.81 98 ARG A N 1
ATOM 790 C CA . ARG A 1 98 ? 1.170 -8.989 4.711 1.00 92.81 98 ARG A CA 1
ATOM 791 C C . ARG A 1 98 ? 1.664 -9.166 3.286 1.00 92.81 98 ARG A C 1
ATOM 793 O O . ARG A 1 98 ? 0.881 -9.081 2.343 1.00 92.81 98 ARG A O 1
ATOM 800 N N . HIS A 1 99 ? 2.960 -9.424 3.147 1.00 88.00 99 HIS A N 1
ATOM 801 C CA . HIS A 1 99 ? 3.593 -9.766 1.878 1.00 88.00 99 HIS A CA 1
ATOM 802 C C . HIS A 1 99 ? 3.496 -11.276 1.646 1.00 88.00 99 HIS A C 1
ATOM 804 O O . HIS A 1 99 ? 4.054 -12.050 2.430 1.00 88.00 99 HIS A O 1
ATOM 810 N N . PHE A 1 100 ? 2.821 -11.703 0.575 1.00 76.69 100 PHE A N 1
ATOM 811 C CA . PHE A 1 100 ? 2.585 -13.131 0.312 1.00 76.69 100 PHE A CA 1
ATOM 812 C C . PHE A 1 100 ? 3.877 -13.937 0.148 1.00 76.69 100 PHE A C 1
ATOM 814 O O . PHE A 1 100 ? 3.970 -15.055 0.640 1.00 76.69 100 PHE A O 1
ATOM 821 N N . GLU A 1 101 ? 4.889 -13.369 -0.507 1.00 73.06 101 GLU A N 1
ATOM 822 C CA . GLU A 1 101 ? 6.126 -14.100 -0.814 1.00 73.06 101 GLU A CA 1
ATOM 823 C C . GLU A 1 101 ? 7.126 -14.127 0.349 1.00 73.06 101 GLU A C 1
ATOM 825 O O . GLU A 1 101 ? 8.027 -14.959 0.368 1.00 73.06 101 GLU A O 1
ATOM 830 N N . ALA A 1 102 ? 6.994 -13.209 1.314 1.00 70.00 102 ALA A N 1
ATOM 831 C CA . ALA A 1 102 ? 8.001 -13.004 2.360 1.00 70.00 102 ALA A CA 1
ATOM 832 C C . ALA A 1 102 ? 7.522 -13.406 3.763 1.00 70.00 102 ALA A C 1
ATOM 834 O O . ALA A 1 102 ? 8.289 -13.256 4.713 1.00 70.00 102 ALA A O 1
ATOM 835 N N . GLU A 1 103 ? 6.268 -13.864 3.901 1.00 74.75 103 GLU A N 1
ATOM 836 C CA . GLU A 1 103 ? 5.610 -14.148 5.19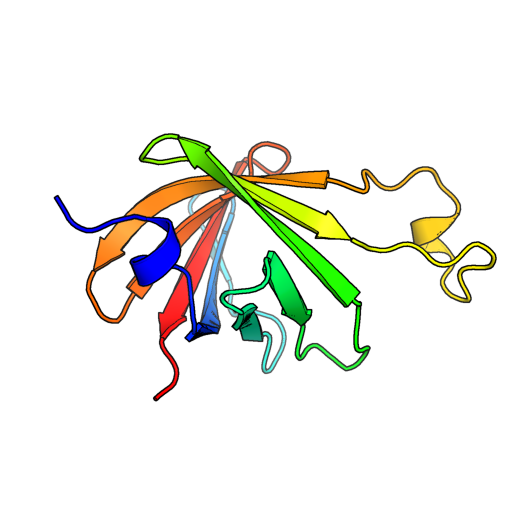1 1.00 74.75 103 GLU A CA 1
ATOM 837 C C . GLU A 1 103 ? 5.898 -13.058 6.246 1.00 74.75 103 GLU A C 1
ATOM 839 O O . GLU A 1 103 ? 6.220 -13.323 7.408 1.00 74.75 103 GLU A O 1
ATOM 844 N N . ALA A 1 104 ? 5.834 -11.800 5.807 1.00 85.06 104 ALA A N 1
ATOM 845 C CA . ALA A 1 104 ? 6.240 -10.632 6.574 1.00 85.06 104 ALA A CA 1
ATOM 846 C C . ALA A 1 104 ? 5.087 -9.641 6.679 1.00 85.06 104 A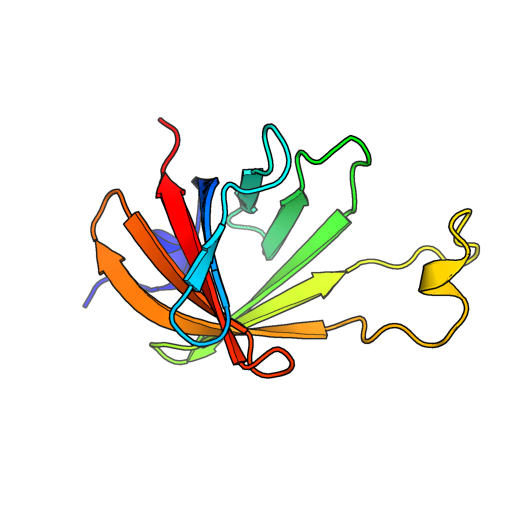LA A C 1
ATOM 848 O O . ALA A 1 104 ? 4.414 -9.377 5.679 1.00 85.06 104 ALA A O 1
ATOM 849 N N . ASP A 1 105 ? 4.917 -9.047 7.864 1.00 91.81 105 ASP A N 1
ATOM 850 C CA . ASP A 1 105 ? 3.944 -7.979 8.072 1.00 91.81 105 ASP A CA 1
ATOM 851 C C . ASP A 1 105 ? 4.656 -6.618 8.129 1.00 91.81 105 ASP A C 1
ATOM 853 O O . ASP A 1 105 ? 5.509 -6.369 8.985 1.00 91.81 105 ASP A O 1
ATOM 857 N N . SER A 1 106 ? 4.271 -5.705 7.247 1.00 91.81 106 SER A N 1
ATOM 858 C CA . SER A 1 106 ? 4.728 -4.318 7.214 1.00 91.81 106 SER A CA 1
ATOM 859 C C . SER A 1 106 ? 3.668 -3.413 7.826 1.00 91.81 106 SER A C 1
ATOM 861 O O . SER A 1 106 ? 2.489 -3.483 7.475 1.00 91.81 106 SER A O 1
ATOM 863 N N . VAL A 1 107 ? 4.076 -2.543 8.746 1.00 93.44 107 VAL A N 1
ATOM 864 C CA . VAL A 1 107 ? 3.162 -1.628 9.431 1.00 93.44 107 VAL A CA 1
ATOM 865 C C . VAL A 1 107 ? 3.370 -0.212 8.929 1.00 93.44 107 VAL A C 1
ATOM 867 O O . VAL A 1 107 ? 4.463 0.339 9.059 1.00 93.44 107 VAL A O 1
ATOM 870 N N . TYR A 1 108 ? 2.302 0.384 8.413 1.00 94.31 108 TYR A N 1
ATOM 871 C CA . TYR A 1 108 ? 2.293 1.727 7.861 1.00 94.31 108 TYR A CA 1
ATOM 872 C C . TYR A 1 108 ? 1.425 2.668 8.687 1.00 94.31 108 TYR A C 1
ATOM 874 O O . TYR A 1 108 ? 0.339 2.300 9.135 1.00 94.31 108 TYR A O 1
ATOM 882 N N . GLU A 1 109 ? 1.895 3.900 8.844 1.00 95.69 109 GLU A N 1
ATOM 883 C CA . GLU A 1 109 ? 1.127 5.018 9.385 1.00 95.69 109 GLU A CA 1
ATOM 884 C C . GLU A 1 109 ? 0.853 6.044 8.291 1.00 95.69 109 GLU A C 1
ATOM 886 O O . GLU A 1 109 ? 1.740 6.381 7.503 1.00 95.69 109 GLU A O 1
ATOM 891 N N . ARG A 1 110 ? -0.369 6.565 8.260 1.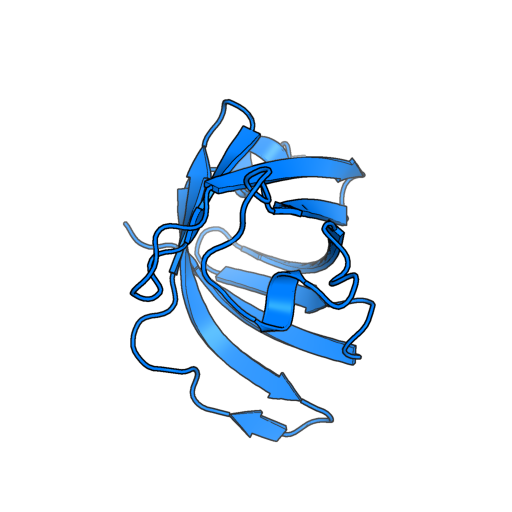00 95.19 110 ARG A N 1
ATOM 892 C CA . ARG A 1 110 ? -0.768 7.625 7.344 1.00 95.19 110 ARG A CA 1
ATOM 893 C C . ARG A 1 110 ? -0.033 8.915 7.702 1.00 95.19 110 ARG A C 1
ATOM 895 O O . ARG A 1 110 ? 0.003 9.325 8.863 1.00 95.19 110 ARG A O 1
ATOM 902 N N . VAL A 1 111 ? 0.553 9.548 6.695 1.00 91.50 111 VAL A N 1
ATOM 903 C CA . VAL A 1 111 ? 1.200 10.856 6.814 1.00 91.50 111 VAL A CA 1
ATOM 904 C C . VAL A 1 111 ? 0.163 11.934 6.464 1.00 91.50 111 VAL A C 1
ATOM 906 O O . VAL A 1 111 ? -0.487 11.785 5.426 1.00 91.50 111 VAL A O 1
ATOM 909 N N . PRO A 1 112 ? -0.031 12.959 7.318 1.00 81.44 112 PRO A N 1
ATOM 910 C CA . PRO A 1 112 ? -0.958 14.065 7.063 1.00 81.44 112 PRO A CA 1
ATOM 911 C C . PRO A 1 112 ? -0.635 14.881 5.810 1.00 81.44 112 PRO A C 1
ATOM 913 O O . PRO A 1 112 ? 0.565 14.981 5.462 1.00 81.44 112 PRO A O 1
#

Radius of gyration: 14.01 Å; chains: 1; bounding box: 40×28×36 Å

Sequence (112 aa):
MENLERFLVGSWRLVALRLAGHEREPPRSFAMVLREDGTVTFLSSATEEAHWEVVDDSHFNIRLVIPPDPDFEPLQEGATDLTNYEIVSRDEKRMVLRHFEAEADSVYERVP

Secondary structure (DSSP, 8-state):
---HHHHH-EEEEEEEEEETTEEEPPSTT-EEEE-TTSEEEE-BSB--EEEEEE-SSSEEEEEE---SS-SSGGGTT---SEEEEEEEEEETTEEEEEETTTTEEEEEEEE-

pLDDT: mean 81.97, std 14.89, range [43.84, 95.88]

Foldseek 3Di:
DDDVLVLQAAKKWWQWKAAPNDIDGDDPTWMWGQHSVQWIFTPDPDTWIWGKDAPDPFKIKIFTDAPPDHPDPVVVPCPPRMWIWGFPDDDSFKTWIATPVRRMIIIIGGDD